Protein AF-A0A3N8QE94-F1 (afdb_monomer_lite)

Radius of gyration: 14.24 Å; chains: 1; bounding box: 31×36×35 Å

Structure (mmCIF, N/CA/C/O backbone):
data_AF-A0A3N8QE94-F1
#
_entry.id   AF-A0A3N8QE94-F1
#
loop_
_atom_site.group_PDB
_atom_site.id
_atom_site.type_symbol
_atom_site.label_atom_id
_atom_site.label_alt_id
_atom_site.label_comp_id
_atom_site.label_asym_id
_atom_site.label_entity_id
_atom_site.label_seq_id
_atom_site.pdbx_PDB_ins_code
_atom_site.Cartn_x
_atom_site.Cartn_y
_atom_site.Cartn_z
_atom_site.occupancy
_atom_site.B_iso_or_equiv
_atom_site.auth_seq_id
_atom_site.auth_comp_id
_atom_site.auth_asym_id
_atom_site.auth_atom_id
_atom_site.pdbx_PDB_model_num
ATOM 1 N N . MET A 1 1 ? -7.256 -16.115 5.812 1.00 83.25 1 MET A N 1
ATOM 2 C CA . MET A 1 1 ? -6.851 -14.906 6.556 1.00 83.25 1 MET A CA 1
ATOM 3 C C . MET A 1 1 ? -8.032 -13.958 6.523 1.00 83.25 1 MET A C 1
ATOM 5 O O . MET A 1 1 ? -8.613 -13.824 5.455 1.00 83.25 1 MET A O 1
ATOM 9 N N . ASN A 1 2 ? -8.446 -13.408 7.663 1.00 92.94 2 ASN A N 1
ATOM 10 C CA . ASN A 1 2 ? -9.589 -12.501 7.716 1.00 92.94 2 ASN A CA 1
ATOM 11 C C . ASN A 1 2 ? -9.088 -11.055 7.638 1.00 92.94 2 ASN A C 1
ATOM 13 O O . ASN A 1 2 ? -8.603 -10.516 8.627 1.00 92.94 2 ASN A O 1
ATOM 17 N N . PHE A 1 3 ? -9.140 -10.442 6.456 1.00 96.19 3 PHE A N 1
ATOM 18 C CA . PHE A 1 3 ? -8.647 -9.073 6.285 1.00 96.19 3 PHE A CA 1
ATOM 19 C C . PHE A 1 3 ? -9.539 -8.017 6.947 1.00 96.19 3 PHE A C 1
ATOM 21 O O . PHE A 1 3 ? -9.063 -6.915 7.210 1.00 96.19 3 PHE A O 1
ATOM 28 N N . ASP A 1 4 ? -10.780 -8.350 7.304 1.00 96.44 4 ASP A N 1
ATOM 29 C CA . ASP A 1 4 ? -11.665 -7.428 8.024 1.00 96.44 4 ASP A CA 1
ATOM 30 C C . ASP A 1 4 ? -11.178 -7.145 9.459 1.00 96.44 4 ASP A C 1
ATOM 32 O O . ASP A 1 4 ? -11.581 -6.160 10.074 1.00 96.44 4 ASP A O 1
ATOM 36 N N . GLU A 1 5 ? -10.258 -7.964 9.981 1.00 97.12 5 GLU A N 1
ATOM 37 C CA . GLU A 1 5 ? -9.604 -7.780 11.284 1.00 97.12 5 GLU A C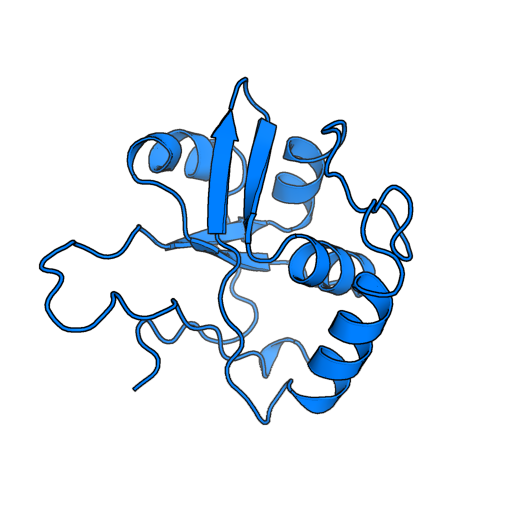A 1
ATOM 38 C C . GLU A 1 5 ? -8.363 -6.870 11.228 1.00 97.12 5 GLU A C 1
ATOM 40 O O . GLU A 1 5 ? -7.699 -6.653 12.247 1.00 97.12 5 GLU A O 1
ATOM 45 N N . LEU A 1 6 ? -8.010 -6.337 10.054 1.00 97.12 6 LEU A N 1
ATOM 46 C CA . LEU A 1 6 ? -6.912 -5.382 9.925 1.00 97.12 6 LEU A CA 1
ATOM 47 C C . LEU A 1 6 ? -7.255 -4.067 10.631 1.00 97.12 6 LEU A C 1
ATOM 49 O O . LEU A 1 6 ? -8.305 -3.466 10.398 1.00 97.12 6 LEU A O 1
ATOM 53 N N . VAL A 1 7 ? -6.324 -3.594 11.460 1.00 96.81 7 VAL A N 1
ATOM 54 C CA . VAL A 1 7 ? -6.358 -2.247 12.034 1.00 96.81 7 VAL A CA 1
ATOM 55 C C . VAL A 1 7 ? -5.159 -1.480 11.503 1.00 96.81 7 VAL A C 1
ATOM 57 O O . VAL A 1 7 ? -4.016 -1.785 11.838 1.00 96.81 7 VAL A O 1
ATOM 60 N N . TRP A 1 8 ? -5.433 -0.503 10.653 1.00 97.00 8 TRP A N 1
ATOM 61 C CA . TRP A 1 8 ? -4.447 0.326 9.981 1.00 97.00 8 TRP A CA 1
ATOM 62 C C . TRP A 1 8 ? -4.152 1.589 10.780 1.00 97.00 8 TRP A C 1
ATOM 64 O O . TRP A 1 8 ? -5.086 2.223 11.264 1.00 97.00 8 TRP A O 1
ATOM 74 N N . VAL A 1 9 ? -2.886 1.986 10.864 1.00 95.31 9 VAL A N 1
ATOM 75 C CA . VAL A 1 9 ? -2.464 3.216 11.550 1.00 95.31 9 VAL A CA 1
ATOM 76 C C . VAL A 1 9 ? -1.447 3.996 10.726 1.00 95.31 9 VAL A C 1
ATOM 78 O O . VAL A 1 9 ? -0.600 3.403 10.061 1.00 95.31 9 VAL A O 1
ATOM 81 N N . GLN A 1 10 ? -1.509 5.324 10.779 1.00 90.88 10 GLN A N 1
ATOM 82 C CA . GLN A 1 10 ? -0.407 6.167 10.312 1.00 90.88 10 GLN A CA 1
ATOM 83 C C . GLN A 1 10 ? 0.726 6.168 11.352 1.00 90.88 10 GLN A C 1
ATOM 85 O O . GLN A 1 10 ? 0.444 6.143 12.558 1.00 90.88 10 GLN A O 1
ATOM 90 N N . PRO A 1 11 ? 2.000 6.172 10.926 1.00 82.56 11 PRO A N 1
ATOM 91 C CA . PRO A 1 11 ? 3.109 6.448 11.827 1.00 82.56 11 PRO A CA 1
ATOM 92 C C . PRO A 1 11 ? 2.961 7.850 12.441 1.00 82.56 11 PRO A C 1
ATOM 94 O O . PRO A 1 11 ? 2.538 8.796 11.784 1.00 82.56 11 PRO A O 1
ATOM 97 N N . ALA A 1 12 ? 3.289 7.988 13.727 1.00 77.62 12 ALA A N 1
ATOM 98 C CA . ALA A 1 12 ? 3.241 9.285 14.392 1.00 77.62 12 ALA A CA 1
ATOM 99 C C . ALA A 1 12 ? 4.369 10.198 13.887 1.00 77.62 12 ALA A C 1
ATOM 101 O O . ALA A 1 12 ? 5.492 9.737 13.664 1.00 77.62 12 ALA A O 1
ATOM 102 N N . VAL A 1 13 ? 4.097 11.501 13.784 1.00 74.88 13 VAL A N 1
ATOM 103 C CA . VAL A 1 13 ? 5.161 12.498 13.613 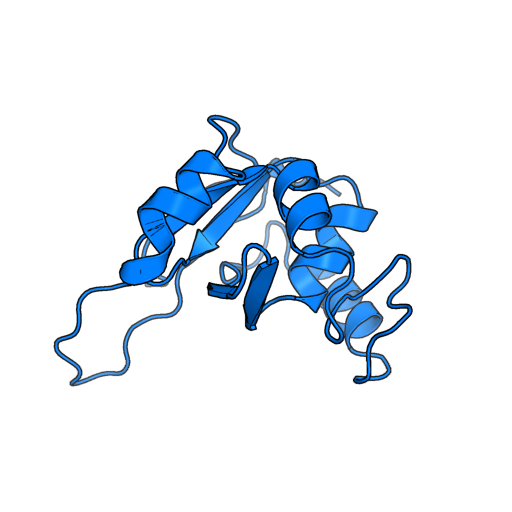1.00 74.88 13 VAL A CA 1
ATOM 104 C C . VAL A 1 13 ? 6.017 12.500 14.884 1.00 74.88 13 VAL A C 1
ATOM 106 O O . VAL A 1 13 ? 5.484 12.443 15.994 1.00 74.88 13 VAL A O 1
ATOM 109 N N . GLY A 1 14 ? 7.344 12.527 14.733 1.00 71.50 14 GLY A N 1
ATOM 110 C CA . GLY A 1 14 ? 8.270 12.534 15.867 1.00 71.50 14 GLY A CA 1
ATOM 111 C C . GLY A 1 14 ? 7.969 13.660 16.864 1.00 71.50 14 GLY A C 1
ATOM 112 O O . GLY A 1 14 ? 7.562 14.758 16.482 1.00 71.50 14 GLY A O 1
ATOM 113 N N . GLU A 1 15 ? 8.186 13.399 18.154 1.00 69.94 15 GLU A N 1
ATOM 114 C CA . GLU A 1 15 ? 7.945 14.380 19.215 1.00 69.94 15 GLU A CA 1
ATOM 115 C C . GLU A 1 15 ? 8.711 15.691 18.943 1.00 69.94 15 GLU A C 1
ATOM 117 O O . GLU A 1 15 ? 9.897 15.680 18.612 1.00 69.94 15 GLU A O 1
ATOM 122 N N . GLY A 1 16 ? 8.019 16.829 19.054 1.00 67.00 16 GLY A N 1
ATOM 123 C CA . GLY A 1 16 ? 8.589 18.162 18.819 1.00 67.00 16 GLY A CA 1
ATOM 124 C C . GLY A 1 16 ? 8.517 18.669 17.374 1.00 67.00 16 GLY A C 1
ATOM 125 O O . GLY A 1 16 ? 8.880 19.818 17.122 1.00 67.00 16 GLY A O 1
ATOM 126 N N . TRP A 1 17 ? 8.010 17.869 16.433 1.00 71.19 17 TRP A N 1
ATOM 127 C CA . TRP A 1 17 ? 7.787 18.292 15.051 1.00 71.19 17 TRP A CA 1
ATOM 128 C C . TRP A 1 17 ? 6.359 18.819 14.876 1.00 71.19 17 TRP A C 1
ATOM 130 O O . TRP A 1 17 ? 5.387 18.099 15.077 1.00 71.19 17 TRP A O 1
ATOM 140 N N . ASN A 1 18 ? 6.226 20.087 14.480 1.00 70.12 18 ASN A N 1
ATOM 141 C CA . ASN A 1 18 ? 4.936 20.713 14.179 1.00 70.12 18 ASN A CA 1
ATOM 142 C C . ASN A 1 18 ? 4.638 20.633 12.674 1.00 70.12 18 ASN A C 1
ATOM 144 O O . ASN A 1 18 ? 4.618 21.652 11.983 1.00 70.12 18 ASN A O 1
ATOM 148 N N . VAL A 1 19 ? 4.488 19.411 12.165 1.00 75.44 19 VAL A N 1
ATOM 149 C CA . VAL A 1 19 ? 4.180 19.143 10.754 1.00 75.44 19 VAL A CA 1
ATOM 150 C C . VAL A 1 19 ? 2.837 18.426 10.686 1.00 75.44 19 VAL A C 1
ATOM 152 O O . VAL A 1 19 ? 2.553 17.560 11.515 1.00 75.44 19 VAL A O 1
ATOM 155 N N . ALA A 1 20 ? 1.991 18.824 9.735 1.00 79.81 20 ALA A N 1
ATOM 156 C CA . ALA A 1 20 ? 0.746 18.117 9.469 1.00 79.81 20 ALA A CA 1
ATOM 157 C C . ALA A 1 20 ? 1.049 16.688 8.991 1.00 79.81 20 ALA A C 1
ATOM 159 O O . ALA A 1 20 ? 2.050 16.460 8.317 1.00 79.81 20 ALA A O 1
ATOM 160 N N . LEU A 1 21 ? 0.192 15.733 9.355 1.00 83.94 21 LEU A N 1
ATOM 161 C CA . LEU A 1 21 ? 0.281 14.378 8.817 1.00 83.94 21 LEU A CA 1
ATOM 162 C C . LEU A 1 21 ? -0.054 14.390 7.328 1.00 83.94 21 LEU A C 1
ATOM 164 O O . LEU A 1 21 ? -0.976 15.095 6.904 1.00 83.94 21 LEU A O 1
ATOM 168 N N . ASP A 1 22 ? 0.657 13.560 6.573 1.00 90.81 22 ASP A N 1
ATOM 169 C CA . ASP A 1 22 ? 0.342 13.329 5.174 1.00 90.81 22 ASP A CA 1
ATOM 170 C C . ASP A 1 22 ? -1.074 12.731 5.034 1.00 90.81 22 ASP A C 1
ATOM 172 O O . ASP A 1 22 ? -1.535 11.943 5.879 1.00 90.81 22 ASP A O 1
ATOM 176 N N . PRO A 1 23 ? -1.816 13.113 3.982 1.00 94.19 23 PRO A N 1
ATOM 177 C CA . PRO A 1 23 ? -3.153 12.595 3.748 1.00 94.19 23 PRO A CA 1
ATOM 178 C C . PRO A 1 23 ? -3.133 11.076 3.524 1.00 94.19 23 PRO A C 1
ATOM 180 O O . PRO A 1 23 ? -2.269 10.529 2.841 1.00 94.19 23 PRO A O 1
ATOM 183 N N . VAL A 1 24 ? -4.142 10.383 4.061 1.00 96.69 24 VAL A N 1
ATOM 184 C CA . VAL A 1 24 ? -4.422 8.978 3.730 1.00 96.69 24 VAL A CA 1
ATOM 185 C C . VAL A 1 24 ? -5.610 8.885 2.791 1.00 96.69 24 VAL A C 1
ATOM 187 O O . VAL A 1 24 ? -6.672 9.456 3.045 1.00 96.69 24 VAL A O 1
ATOM 190 N N . ILE A 1 25 ? -5.441 8.089 1.740 1.00 97.75 25 ILE A N 1
ATOM 191 C CA . ILE A 1 25 ? -6.521 7.662 0.853 1.00 97.75 25 ILE A CA 1
ATOM 192 C C . ILE A 1 25 ? -6.643 6.143 0.891 1.00 97.75 25 ILE A C 1
ATOM 194 O O . ILE A 1 25 ? -5.706 5.435 1.258 1.00 97.75 25 ILE A O 1
ATOM 198 N N . TRP A 1 26 ? -7.796 5.624 0.491 1.00 98.62 26 TRP A N 1
ATOM 199 C CA . TRP A 1 26 ? -7.979 4.186 0.318 1.00 98.62 26 TRP A CA 1
ATOM 200 C C . TRP A 1 26 ? -7.696 3.802 -1.124 1.00 98.62 26 TRP A C 1
ATOM 202 O O . TRP A 1 26 ? -8.379 4.270 -2.030 1.00 98.62 26 TRP A O 1
ATOM 212 N N . ALA A 1 27 ? -6.703 2.944 -1.326 1.00 98.75 27 ALA A N 1
ATOM 213 C CA . ALA A 1 27 ? -6.259 2.492 -2.631 1.00 98.75 27 ALA A CA 1
ATOM 214 C C . ALA A 1 27 ? -6.882 1.142 -2.999 1.00 98.75 27 ALA A C 1
ATOM 216 O O . ALA A 1 27 ? -6.910 0.220 -2.181 1.00 98.75 27 ALA A O 1
ATOM 217 N N . SER A 1 28 ? -7.331 1.007 -4.249 1.00 98.81 28 SER A N 1
ATOM 218 C CA . SER A 1 28 ? -7.560 -0.296 -4.873 1.00 98.81 28 SER A CA 1
ATOM 219 C C . SER A 1 28 ? -6.213 -0.990 -5.061 1.00 98.81 28 SER A C 1
ATOM 221 O O . SER A 1 28 ? -5.294 -0.421 -5.653 1.00 98.81 28 SER A O 1
ATOM 223 N N . VAL A 1 29 ? -6.099 -2.224 -4.569 1.00 98.69 29 VAL A N 1
ATOM 224 C CA . VAL A 1 29 ? -4.854 -2.998 -4.649 1.00 98.69 29 VAL A CA 1
ATOM 225 C C . VAL A 1 29 ? -4.445 -3.250 -6.097 1.00 98.69 29 VAL A C 1
ATOM 227 O O . VAL A 1 29 ? -3.283 -3.046 -6.438 1.00 98.69 29 VAL A O 1
ATOM 230 N N . ASP A 1 30 ? -5.390 -3.625 -6.958 1.00 98.69 30 ASP A N 1
ATOM 231 C CA . ASP A 1 30 ? -5.104 -3.921 -8.364 1.00 98.69 30 ASP A CA 1
ATOM 232 C C . ASP A 1 30 ? -4.686 -2.666 -9.139 1.00 98.69 30 ASP A C 1
ATOM 234 O O . ASP A 1 30 ? -3.735 -2.704 -9.922 1.00 98.69 30 ASP A O 1
ATOM 238 N N . ALA A 1 31 ? -5.361 -1.535 -8.899 1.00 98.69 31 ALA A N 1
ATOM 239 C CA . ALA A 1 31 ? -5.015 -0.272 -9.547 1.00 98.69 31 ALA A CA 1
ATOM 240 C C . ALA A 1 31 ? -3.635 0.229 -9.092 1.00 98.69 31 ALA A C 1
ATOM 242 O O . ALA A 1 31 ? -2.811 0.613 -9.923 1.00 98.69 31 ALA A O 1
ATOM 243 N N . LEU A 1 32 ? -3.344 0.158 -7.787 1.00 98.69 32 LEU A N 1
ATOM 244 C CA . LEU A 1 32 ? -2.033 0.520 -7.254 1.00 98.69 32 LEU A CA 1
ATOM 245 C C . LEU A 1 32 ? -0.930 -0.416 -7.775 1.00 98.69 32 LEU A C 1
ATOM 247 O O . LEU A 1 32 ? 0.129 0.060 -8.184 1.00 98.69 32 LEU A O 1
ATOM 251 N N . ASP A 1 33 ? -1.173 -1.729 -7.833 1.00 98.69 33 ASP A N 1
ATOM 252 C CA . ASP A 1 33 ? -0.218 -2.682 -8.406 1.00 98.69 33 ASP A CA 1
ATOM 253 C C . ASP A 1 33 ? 0.068 -2.375 -9.879 1.00 98.69 33 ASP A C 1
ATOM 255 O O . ASP A 1 33 ? 1.228 -2.376 -10.282 1.00 98.69 33 ASP A O 1
ATOM 259 N N . ALA A 1 34 ? -0.954 -2.055 -10.678 1.00 98.50 34 ALA A N 1
ATOM 260 C CA . ALA A 1 34 ? -0.781 -1.706 -12.087 1.00 98.50 34 ALA A CA 1
ATOM 261 C C . ALA A 1 34 ? 0.095 -0.456 -12.281 1.00 98.50 34 ALA A C 1
ATOM 263 O O . ALA A 1 34 ? 0.945 -0.426 -13.177 1.00 98.50 34 ALA A O 1
ATOM 264 N N . VAL A 1 35 ? -0.075 0.554 -11.423 1.00 98.06 35 VAL A N 1
ATOM 265 C CA . VAL A 1 35 ? 0.709 1.797 -11.451 1.00 98.06 35 VAL A CA 1
ATOM 266 C C . VAL A 1 35 ? 2.141 1.571 -10.957 1.00 98.06 35 VAL A C 1
ATOM 268 O O . VAL A 1 35 ? 3.082 2.122 -11.525 1.00 98.06 35 VAL A O 1
ATOM 271 N N . TRP A 1 36 ? 2.338 0.727 -9.945 1.00 98.25 36 TRP A N 1
ATOM 272 C CA . TRP A 1 36 ? 3.660 0.383 -9.411 1.00 98.25 36 TRP A CA 1
ATOM 273 C C . TRP A 1 36 ? 4.451 -0.581 -10.310 1.00 98.25 36 TRP A C 1
ATOM 275 O O . TRP A 1 36 ? 5.688 -0.582 -10.324 1.00 98.25 36 TRP A O 1
ATOM 285 N N . ARG A 1 37 ? 3.753 -1.411 -11.091 1.00 96.56 37 ARG A N 1
ATOM 286 C CA . ARG A 1 37 ? 4.355 -2.412 -11.974 1.00 96.56 37 ARG A CA 1
ATOM 287 C C . ARG A 1 37 ? 5.304 -1.766 -12.985 1.00 96.56 37 ARG A C 1
ATOM 289 O O . ARG A 1 37 ? 4.984 -0.774 -13.646 1.00 96.56 37 ARG A O 1
ATOM 296 N N . GLY A 1 38 ? 6.478 -2.377 -13.136 1.00 92.62 38 GLY A N 1
ATOM 297 C CA . GLY A 1 38 ? 7.533 -1.915 -14.043 1.00 92.62 38 GLY A CA 1
ATOM 298 C C . GLY A 1 38 ? 8.522 -0.923 -13.423 1.00 92.62 38 GLY A C 1
ATOM 299 O O . GLY A 1 38 ? 9.419 -0.469 -14.125 1.00 92.62 38 GLY A O 1
ATOM 300 N N . THR A 1 39 ? 8.389 -0.603 -12.134 1.00 95.94 39 THR A N 1
ATOM 301 C CA . THR A 1 39 ? 9.449 0.074 -11.372 1.00 95.94 39 THR A CA 1
ATOM 302 C C . THR A 1 39 ? 10.564 -0.911 -11.010 1.00 95.94 39 THR A C 1
ATOM 304 O O . THR A 1 39 ? 10.340 -2.121 -10.927 1.00 95.94 39 THR A O 1
ATOM 307 N N . SER A 1 40 ? 11.774 -0.405 -10.762 1.00 94.31 40 SER A N 1
ATOM 308 C CA . SER A 1 40 ? 12.906 -1.225 -10.305 1.00 94.31 40 SER A CA 1
ATOM 309 C C . SER A 1 40 ? 12.707 -1.798 -8.900 1.00 94.31 40 SER A C 1
ATOM 311 O O . SER A 1 40 ? 13.335 -2.789 -8.551 1.00 94.31 40 SER A O 1
ATOM 313 N N . GLU A 1 41 ? 11.835 -1.187 -8.095 1.00 94.06 41 GLU A N 1
ATOM 314 C CA . GLU A 1 41 ? 11.544 -1.616 -6.723 1.00 94.06 41 GLU A CA 1
ATOM 315 C C . GLU A 1 41 ? 10.387 -2.618 -6.635 1.00 94.06 41 GLU A C 1
ATOM 317 O O . GLU A 1 41 ? 10.035 -3.055 -5.530 1.00 94.06 41 GLU A O 1
ATOM 322 N N . TYR A 1 42 ? 9.790 -2.972 -7.780 1.00 97.44 42 TYR A N 1
ATOM 323 C CA . TYR A 1 42 ? 8.633 -3.848 -7.861 1.00 97.44 42 TYR A CA 1
ATOM 324 C C . TYR A 1 42 ? 8.911 -5.210 -7.221 1.00 97.44 42 TYR A C 1
ATOM 326 O O . TYR A 1 42 ? 9.799 -5.953 -7.641 1.00 97.44 42 TYR A O 1
ATOM 334 N N . VAL A 1 43 ? 8.096 -5.560 -6.226 1.00 98.19 43 VAL A N 1
ATOM 335 C CA . VAL A 1 43 ? 8.097 -6.888 -5.612 1.00 98.19 43 VAL A CA 1
ATOM 336 C C . VAL A 1 43 ? 6.989 -7.702 -6.271 1.00 98.19 43 VAL A C 1
ATOM 338 O O . VAL A 1 43 ? 5.797 -7.544 -5.984 1.00 98.19 43 VAL A O 1
ATOM 341 N N . GLY A 1 44 ? 7.393 -8.552 -7.208 1.00 97.50 44 GLY A N 1
ATOM 342 C CA . GLY A 1 44 ? 6.523 -9.494 -7.893 1.00 97.50 44 GLY A CA 1
ATOM 343 C C . GLY A 1 44 ? 6.043 -10.622 -6.985 1.00 97.50 44 GLY A C 1
ATOM 344 O O . GLY A 1 44 ? 6.392 -10.692 -5.805 1.00 97.50 44 GLY A O 1
ATOM 345 N N . LEU A 1 45 ? 5.235 -11.507 -7.570 1.00 97.06 45 LEU A N 1
ATOM 346 C CA . LEU A 1 45 ? 4.665 -12.670 -6.891 1.00 97.06 45 LEU A CA 1
ATOM 347 C C . LEU A 1 45 ? 5.750 -13.469 -6.154 1.00 97.06 45 LEU A C 1
ATOM 349 O O . LEU A 1 45 ? 6.838 -13.681 -6.701 1.00 97.06 45 LEU A O 1
ATOM 353 N N . ASP A 1 46 ? 5.442 -13.894 -4.930 1.00 96.31 46 ASP A N 1
ATOM 354 C CA . ASP A 1 46 ? 6.348 -14.637 -4.042 1.00 96.31 46 ASP A CA 1
ATOM 355 C C . ASP A 1 46 ? 7.667 -13.896 -3.741 1.00 96.31 46 ASP A C 1
ATOM 357 O O . ASP A 1 46 ? 8.701 -14.511 -3.488 1.00 96.31 46 ASP A O 1
ATOM 361 N N . GLY A 1 47 ? 7.669 -12.560 -3.805 1.00 96.44 47 GLY A N 1
ATOM 362 C CA . GLY A 1 47 ? 8.845 -11.744 -3.496 1.00 96.44 47 GLY A CA 1
ATOM 363 C C . GLY A 1 47 ? 9.834 -11.548 -4.653 1.00 96.44 47 GLY A C 1
ATOM 364 O O . GLY A 1 47 ? 10.895 -10.951 -4.453 1.00 96.44 47 GLY A O 1
ATOM 365 N N . ARG A 1 48 ? 9.523 -12.026 -5.866 1.00 96.12 48 ARG A N 1
ATOM 366 C CA . ARG A 1 48 ? 10.430 -11.949 -7.029 1.00 96.12 48 ARG A CA 1
ATOM 367 C C . ARG A 1 48 ? 10.776 -10.506 -7.400 1.00 96.12 48 ARG A C 1
ATOM 369 O O . ARG A 1 48 ? 9.906 -9.646 -7.424 1.00 96.12 48 ARG A O 1
ATOM 376 N N . GLY A 1 49 ? 12.035 -10.252 -7.753 1.00 91.88 49 GLY A N 1
ATOM 377 C CA . GLY A 1 49 ? 12.511 -8.910 -8.124 1.00 91.88 49 GLY A CA 1
ATOM 378 C C . GLY A 1 49 ? 12.883 -8.018 -6.936 1.00 91.88 49 GLY A C 1
ATOM 379 O O . GLY A 1 49 ? 13.462 -6.958 -7.142 1.00 91.88 49 GLY A O 1
ATOM 380 N N . SER A 1 50 ? 12.629 -8.459 -5.698 1.00 92.75 50 SER A N 1
ATOM 381 C CA . SER A 1 50 ? 13.137 -7.788 -4.501 1.00 92.75 50 SER A CA 1
ATOM 382 C C . SER A 1 50 ? 14.661 -7.915 -4.402 1.00 92.75 50 SER A C 1
ATOM 384 O O . SER A 1 50 ? 15.207 -9.014 -4.458 1.00 92.75 50 SER A O 1
ATOM 386 N N . ASP A 1 51 ? 15.333 -6.794 -4.167 1.00 91.69 51 ASP A N 1
ATOM 387 C CA . ASP A 1 51 ? 16.746 -6.693 -3.783 1.00 91.69 51 ASP A CA 1
ATOM 388 C C . ASP A 1 51 ? 16.993 -7.028 -2.296 1.00 91.69 51 ASP A C 1
ATOM 390 O O . ASP A 1 51 ? 18.124 -7.268 -1.880 1.00 91.69 51 ASP A O 1
ATOM 394 N N . GLN A 1 52 ? 15.931 -7.087 -1.488 1.00 90.62 52 GLN A N 1
ATOM 395 C CA . GLN A 1 52 ? 15.971 -7.494 -0.084 1.00 90.62 52 GLN A CA 1
ATOM 396 C C . GLN A 1 52 ? 15.498 -8.942 0.042 1.00 90.62 52 GLN A C 1
ATOM 398 O O . GLN A 1 52 ? 14.289 -9.207 0.076 1.00 90.62 52 GLN A O 1
ATOM 403 N N . ALA A 1 53 ? 16.453 -9.872 0.090 1.00 90.44 53 ALA A N 1
ATOM 404 C CA . ALA A 1 53 ? 16.185 -11.293 0.305 1.00 90.44 53 ALA A CA 1
ATOM 405 C C . ALA A 1 53 ? 15.425 -11.518 1.625 1.00 90.44 53 ALA A C 1
ATOM 407 O O . ALA A 1 53 ? 15.597 -10.766 2.584 1.00 90.44 53 ALA A O 1
ATOM 408 N N . GLU A 1 54 ? 14.561 -12.535 1.664 1.00 93.81 54 GLU A N 1
ATOM 409 C CA . GLU A 1 54 ? 13.725 -12.931 2.813 1.00 93.81 54 GLU A CA 1
ATOM 410 C C . GLU A 1 54 ? 12.703 -11.903 3.324 1.00 93.81 54 GLU A C 1
ATOM 412 O O . GLU A 1 54 ? 11.760 -12.275 4.022 1.00 93.81 54 GLU A O 1
ATOM 417 N N . LYS A 1 55 ? 12.812 -10.619 2.959 1.00 96.12 55 LYS A N 1
ATOM 418 C CA . LYS A 1 55 ? 11.942 -9.558 3.487 1.00 96.12 55 LYS A CA 1
ATOM 419 C C . LYS A 1 55 ? 10.462 -9.822 3.205 1.00 96.12 55 LYS A C 1
ATOM 421 O O . LYS A 1 55 ? 9.636 -9.618 4.090 1.00 96.12 55 LYS A O 1
ATOM 426 N N . TYR A 1 56 ? 10.134 -10.320 2.011 1.00 97.94 56 TYR A N 1
ATOM 427 C CA . TYR A 1 56 ? 8.770 -10.722 1.651 1.00 97.94 56 TYR A CA 1
ATOM 428 C C . TYR A 1 56 ? 8.229 -11.820 2.584 1.00 97.94 56 TYR A C 1
ATOM 430 O O . TYR A 1 56 ? 7.132 -11.687 3.127 1.00 97.94 56 TYR A O 1
ATOM 438 N N . HIS A 1 57 ? 9.014 -12.876 2.823 1.00 97.50 57 HIS A N 1
ATOM 439 C CA . HIS A 1 57 ? 8.613 -13.991 3.684 1.00 97.50 57 HIS A CA 1
ATOM 440 C C . HIS A 1 57 ? 8.487 -13.565 5.148 1.00 97.50 57 HIS A C 1
ATOM 442 O O . HIS A 1 57 ? 7.463 -13.846 5.768 1.00 97.50 57 HIS A O 1
ATOM 448 N N . ALA A 1 58 ? 9.454 -12.797 5.660 1.00 97.88 58 ALA A N 1
ATOM 449 C CA . ALA A 1 58 ? 9.433 -12.268 7.021 1.00 97.88 58 ALA A CA 1
ATOM 450 C C . ALA A 1 58 ? 8.213 -11.366 7.281 1.00 97.88 58 ALA A C 1
ATOM 452 O O . ALA A 1 58 ? 7.593 -11.434 8.343 1.00 97.88 58 ALA A O 1
ATOM 453 N N . VAL A 1 59 ? 7.830 -10.539 6.301 1.00 97.38 59 VAL A N 1
ATOM 454 C CA . VAL A 1 59 ? 6.607 -9.728 6.376 1.00 97.38 59 VAL A CA 1
ATOM 455 C C . VAL A 1 59 ? 5.361 -10.608 6.379 1.00 97.38 59 VAL A C 1
ATOM 457 O O . VAL A 1 59 ? 4.450 -10.364 7.168 1.00 97.38 59 VAL A O 1
ATOM 460 N N . GLY A 1 60 ? 5.330 -11.657 5.559 1.00 97.44 60 GLY A N 1
ATOM 461 C CA . GLY A 1 60 ? 4.245 -12.633 5.572 1.00 97.44 60 GLY A CA 1
ATOM 462 C C . GLY A 1 60 ? 4.090 -13.351 6.910 1.00 97.44 60 GLY A C 1
ATOM 463 O O . GLY A 1 60 ? 2.974 -13.487 7.412 1.00 97.44 60 GLY A O 1
ATOM 464 N N . ASP A 1 61 ? 5.203 -13.776 7.513 1.00 97.75 61 ASP A N 1
ATOM 465 C CA . ASP A 1 61 ? 5.215 -14.370 8.852 1.00 97.75 61 ASP A CA 1
ATOM 466 C C . ASP A 1 61 ? 4.682 -13.391 9.890 1.00 97.75 61 ASP A C 1
ATOM 468 O O . ASP A 1 61 ? 3.806 -13.747 10.676 1.00 97.75 61 ASP A O 1
ATOM 472 N N . PHE A 1 62 ? 5.141 -12.142 9.864 1.00 97.12 62 PHE A N 1
ATOM 473 C CA . PHE A 1 62 ? 4.626 -11.106 10.750 1.00 97.12 62 PHE A CA 1
ATOM 474 C C . PHE A 1 62 ? 3.109 -10.914 10.588 1.00 97.12 62 PHE A C 1
ATOM 476 O O . PHE A 1 62 ? 2.379 -10.985 11.576 1.00 97.12 62 PHE A O 1
ATOM 483 N N . LEU A 1 63 ? 2.617 -10.727 9.358 1.00 96.94 63 LEU A N 1
ATOM 484 C CA . LEU A 1 63 ? 1.201 -10.455 9.085 1.00 96.94 63 LEU A CA 1
ATOM 485 C C . LEU A 1 63 ? 0.290 -11.608 9.517 1.00 96.94 63 LEU A C 1
ATOM 487 O O . LEU A 1 63 ? -0.778 -11.360 10.075 1.00 96.94 63 LEU A O 1
ATOM 491 N N . ARG A 1 64 ? 0.728 -12.862 9.344 1.00 95.75 64 ARG A N 1
ATOM 492 C CA . ARG A 1 64 ? -0.007 -14.046 9.821 1.00 95.75 64 ARG A CA 1
ATOM 493 C C . ARG A 1 64 ? -0.279 -14.031 11.324 1.00 95.75 64 ARG A C 1
ATOM 495 O O . ARG A 1 64 ? -1.316 -14.537 11.738 1.00 95.75 64 ARG A O 1
ATOM 502 N N . HIS A 1 65 ? 0.627 -13.465 12.119 1.00 95.12 65 HIS A N 1
ATOM 503 C CA . HIS A 1 65 ? 0.483 -13.391 13.575 1.00 95.12 65 HIS A CA 1
ATOM 504 C C . HIS A 1 65 ? -0.119 -12.061 14.052 1.00 95.12 65 HIS A C 1
ATOM 506 O O . HIS A 1 65 ? -0.666 -11.996 15.151 1.00 95.12 65 HIS A O 1
ATOM 512 N N . ALA A 1 66 ? 0.013 -10.998 13.257 1.00 94.62 66 ALA A N 1
ATOM 513 C CA . ALA A 1 66 ? -0.366 -9.642 13.639 1.00 94.62 66 ALA A CA 1
ATOM 514 C C . ALA A 1 66 ? -1.835 -9.298 13.340 1.00 94.62 66 ALA A C 1
ATOM 516 O O . ALA A 1 66 ? -2.422 -8.492 14.058 1.00 94.62 66 ALA A O 1
ATOM 517 N N . ILE A 1 67 ? -2.443 -9.885 12.305 1.00 94.19 67 ILE A N 1
ATOM 518 C CA . ILE A 1 67 ? -3.847 -9.606 11.959 1.00 94.19 67 ILE A CA 1
ATOM 519 C C . ILE A 1 67 ? -4.768 -10.000 13.120 1.00 94.19 67 ILE A C 1
ATOM 521 O O . ILE A 1 67 ? -4.602 -11.063 13.715 1.00 94.19 67 ILE A O 1
ATOM 525 N N . GLY A 1 68 ? -5.686 -9.098 13.480 1.00 93.12 68 GLY A N 1
ATOM 526 C CA . GLY A 1 68 ? -6.589 -9.245 14.624 1.00 93.12 68 GLY A CA 1
ATOM 527 C C . GLY A 1 68 ? -5.954 -9.011 16.000 1.00 93.12 68 GLY A C 1
ATOM 528 O O . GLY A 1 68 ? -6.678 -8.910 16.988 1.00 93.12 68 GLY A O 1
ATOM 529 N N . THR A 1 69 ? -4.625 -8.883 16.097 1.00 94.25 69 THR A N 1
ATOM 530 C CA . THR A 1 69 ? -3.919 -8.742 17.387 1.00 94.25 69 THR A CA 1
ATOM 531 C C . THR A 1 69 ? -3.060 -7.485 17.495 1.00 94.25 69 THR A C 1
ATOM 533 O O . THR A 1 69 ? -2.759 -7.041 18.604 1.00 94.25 69 THR A O 1
ATOM 536 N N . ARG A 1 70 ? -2.644 -6.902 16.368 1.00 94.19 70 ARG A N 1
ATOM 537 C CA . ARG A 1 70 ? -1.763 -5.734 16.307 1.00 94.19 70 ARG A CA 1
ATOM 538 C C . ARG A 1 70 ? -2.225 -4.756 15.240 1.00 94.19 70 ARG A C 1
ATOM 540 O O . ARG A 1 70 ? -2.800 -5.132 14.223 1.00 94.19 70 ARG A O 1
ATOM 547 N N . GLN A 1 71 ? -1.898 -3.492 15.475 1.00 94.69 71 GLN A N 1
ATOM 548 C CA . GLN A 1 71 ? -2.015 -2.445 14.473 1.00 94.69 71 GLN A CA 1
ATOM 549 C C . GLN A 1 71 ? -0.917 -2.597 13.415 1.00 94.69 71 GLN A C 1
ATOM 551 O O . GLN A 1 71 ? 0.216 -2.981 13.720 1.00 94.69 71 GLN A O 1
ATOM 556 N N . ILE A 1 72 ? -1.265 -2.293 12.170 1.00 95.75 72 ILE A N 1
ATOM 557 C CA . ILE A 1 72 ? -0.396 -2.379 11.002 1.00 95.75 72 ILE A CA 1
ATOM 558 C C . ILE A 1 72 ? -0.233 -0.976 10.430 1.00 95.75 72 ILE A C 1
ATOM 560 O O . ILE A 1 72 ? -1.221 -0.310 10.128 1.00 95.75 72 ILE A O 1
ATOM 564 N N . PHE A 1 73 ? 1.009 -0.529 10.252 1.00 95.56 73 PHE A N 1
ATOM 565 C CA . PHE A 1 73 ? 1.242 0.758 9.605 1.00 95.56 73 PHE A CA 1
ATOM 566 C C . PHE A 1 73 ? 0.724 0.755 8.164 1.00 95.56 73 PHE A C 1
ATOM 568 O O . PHE A 1 73 ? 0.879 -0.235 7.441 1.00 95.56 73 PHE A O 1
ATOM 575 N N . VAL A 1 74 ? 0.119 1.861 7.747 1.00 96.81 74 VAL A N 1
ATOM 576 C CA . VA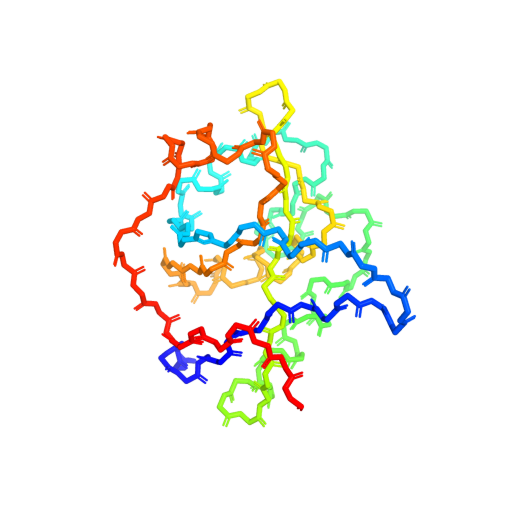L A 1 74 ? -0.192 2.102 6.336 1.00 96.81 74 VAL A CA 1
ATOM 577 C C . VAL A 1 74 ? 1.111 2.159 5.527 1.00 96.81 74 V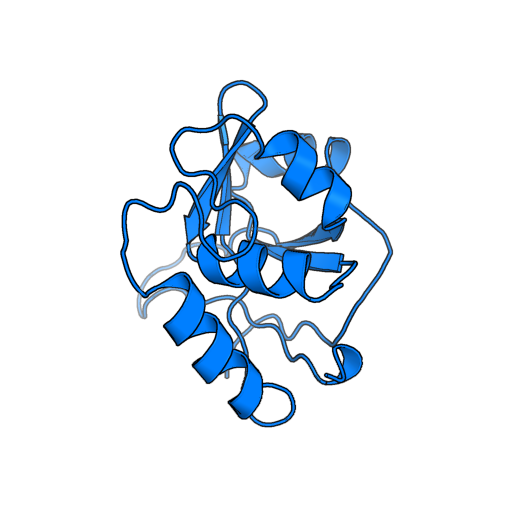AL A C 1
ATOM 579 O O . VAL A 1 74 ? 2.144 2.569 6.056 1.00 96.81 74 VAL A O 1
ATOM 582 N N . PRO A 1 75 ? 1.146 1.685 4.273 1.00 97.19 75 PRO A N 1
ATOM 583 C CA . PRO A 1 75 ? 2.251 1.996 3.371 1.00 97.19 75 PRO A CA 1
ATOM 584 C C . PRO A 1 75 ? 2.280 3.491 3.043 1.00 97.19 75 PRO A C 1
ATOM 586 O O . PRO A 1 75 ? 1.217 4.101 2.917 1.00 97.19 75 PRO A O 1
ATOM 589 N N . THR A 1 76 ? 3.478 4.032 2.837 1.00 96.12 76 THR A N 1
ATOM 590 C CA . THR A 1 76 ? 3.688 5.426 2.424 1.00 96.12 76 THR A CA 1
ATOM 591 C C . THR A 1 76 ? 4.255 5.441 1.014 1.00 96.12 76 THR A C 1
ATOM 593 O O . THR A 1 76 ? 5.211 4.712 0.722 1.00 96.12 76 THR A O 1
ATOM 596 N N . LEU A 1 77 ? 3.683 6.257 0.131 1.00 95.62 77 LEU A N 1
ATOM 597 C CA . LEU A 1 77 ? 4.117 6.351 -1.260 1.00 95.62 77 LEU A CA 1
ATOM 598 C C . LEU A 1 77 ? 3.948 7.753 -1.854 1.00 95.62 77 LEU A C 1
ATOM 600 O O . LEU A 1 77 ? 3.211 8.597 -1.348 1.00 95.62 77 LEU A O 1
ATOM 604 N N . SER A 1 78 ? 4.616 7.974 -2.978 1.00 95.31 78 SER A N 1
ATOM 605 C CA . SER A 1 78 ? 4.486 9.161 -3.822 1.00 95.31 78 SER A CA 1
ATOM 606 C C . SER A 1 78 ? 4.338 8.765 -5.292 1.00 95.31 78 SER A C 1
ATOM 608 O O . SER A 1 78 ? 4.478 7.593 -5.656 1.00 95.31 78 SER A O 1
ATOM 610 N N . MET A 1 79 ? 4.030 9.742 -6.144 1.00 96.69 79 MET A N 1
ATOM 611 C CA . MET A 1 79 ? 3.975 9.567 -7.593 1.00 96.69 79 MET A CA 1
ATOM 612 C C . MET A 1 79 ? 5.188 10.224 -8.251 1.00 96.69 79 MET A C 1
ATOM 614 O O . MET A 1 79 ? 5.428 11.414 -8.066 1.00 96.69 79 MET A O 1
ATOM 618 N N . ILE A 1 80 ? 5.925 9.464 -9.062 1.00 94.50 80 ILE A N 1
ATOM 619 C CA . ILE A 1 80 ? 7.062 9.947 -9.856 1.00 94.50 80 ILE A CA 1
ATOM 620 C C . ILE A 1 80 ? 6.897 9.423 -11.281 1.00 94.50 80 ILE A C 1
ATOM 622 O O . ILE A 1 80 ? 6.738 8.222 -11.480 1.00 94.50 80 ILE A O 1
ATOM 626 N N . ASP A 1 81 ? 6.878 10.317 -12.273 1.00 93.38 81 ASP A N 1
ATOM 627 C CA . ASP A 1 81 ? 6.745 9.979 -13.702 1.00 93.38 81 ASP A CA 1
ATOM 628 C C . ASP A 1 81 ? 5.583 9.012 -14.021 1.00 93.38 81 ASP A C 1
ATOM 630 O O . ASP A 1 81 ? 5.693 8.092 -14.834 1.00 93.38 81 ASP A O 1
ATOM 634 N N . GLY A 1 82 ? 4.442 9.206 -13.350 1.00 93.94 82 GLY A N 1
ATOM 635 C CA . GLY A 1 82 ? 3.247 8.369 -13.521 1.00 93.94 82 GLY A CA 1
ATOM 636 C C . GLY A 1 82 ? 3.350 6.974 -12.893 1.00 93.94 82 GLY A C 1
ATOM 637 O O . GLY A 1 82 ? 2.496 6.125 -13.148 1.00 93.94 82 GLY A O 1
ATOM 638 N N . LYS A 1 83 ? 4.375 6.726 -12.073 1.00 97.25 83 LYS A N 1
ATOM 639 C CA . LYS A 1 83 ? 4.582 5.492 -11.315 1.00 97.25 83 LYS A CA 1
ATOM 640 C C . LYS A 1 83 ? 4.463 5.750 -9.822 1.00 97.25 83 LYS A C 1
ATOM 642 O O . LYS A 1 83 ? 4.875 6.795 -9.327 1.00 97.25 83 LYS A O 1
ATOM 647 N N . ALA A 1 84 ? 3.916 4.771 -9.112 1.00 97.25 84 ALA A N 1
ATOM 648 C CA . ALA A 1 84 ? 3.876 4.781 -7.659 1.00 97.25 84 ALA A CA 1
ATOM 649 C C . ALA A 1 84 ? 5.246 4.354 -7.129 1.00 97.25 84 ALA A C 1
ATOM 651 O O . ALA A 1 84 ? 5.783 3.335 -7.565 1.00 97.25 84 ALA A O 1
ATOM 652 N N . MET A 1 85 ? 5.786 5.120 -6.190 1.00 97.12 85 MET A N 1
ATOM 653 C CA . MET A 1 85 ? 7.073 4.876 -5.548 1.00 97.12 85 MET A CA 1
ATOM 654 C C . MET A 1 85 ? 6.850 4.751 -4.047 1.00 97.12 85 MET A C 1
ATOM 656 O O . MET A 1 85 ? 6.335 5.669 -3.414 1.00 97.12 85 MET A O 1
ATOM 660 N N . PHE A 1 86 ? 7.195 3.598 -3.479 1.00 96.69 86 PHE A N 1
ATOM 661 C CA . PHE A 1 86 ? 6.989 3.337 -2.058 1.00 96.69 86 PHE A CA 1
ATOM 662 C C . PHE A 1 86 ? 8.162 3.878 -1.247 1.00 96.69 86 PHE A C 1
ATOM 664 O O . PHE A 1 86 ? 9.288 3.418 -1.407 1.00 96.69 86 PHE A O 1
ATOM 671 N N . THR A 1 87 ? 7.877 4.774 -0.309 1.00 95.06 87 THR A N 1
ATOM 672 C CA . THR A 1 87 ? 8.836 5.180 0.726 1.00 95.06 87 THR A CA 1
ATOM 673 C C . THR A 1 87 ? 8.937 4.106 1.810 1.00 95.06 87 THR A C 1
ATOM 675 O O . THR A 1 87 ? 10.029 3.786 2.273 1.00 95.06 87 THR A O 1
ATOM 678 N N . ASP A 1 88 ? 7.802 3.505 2.188 1.00 94.88 88 ASP A N 1
ATOM 679 C CA . ASP A 1 88 ? 7.744 2.361 3.103 1.00 94.88 88 ASP A CA 1
ATOM 680 C C . ASP A 1 88 ? 6.615 1.390 2.733 1.00 94.88 88 ASP A C 1
ATOM 682 O O . ASP A 1 88 ? 5.595 1.750 2.147 1.00 94.88 88 ASP A O 1
ATOM 686 N N . GLY A 1 89 ? 6.775 0.126 3.128 1.00 96.50 89 GLY A N 1
ATOM 687 C CA . GLY A 1 89 ? 5.686 -0.845 3.112 1.00 96.50 89 GLY A CA 1
ATOM 688 C C . GLY A 1 89 ? 5.503 -1.609 1.802 1.00 96.50 89 GLY A C 1
ATOM 689 O O . GLY A 1 89 ? 4.542 -2.372 1.703 1.00 96.50 89 GLY A O 1
ATOM 690 N N . ARG A 1 90 ? 6.417 -1.502 0.826 1.00 97.69 90 ARG A N 1
ATOM 691 C CA . ARG A 1 90 ? 6.301 -2.208 -0.470 1.00 97.69 90 ARG A CA 1
ATOM 692 C C . ARG A 1 90 ? 6.167 -3.731 -0.351 1.00 97.69 90 ARG A C 1
ATOM 694 O O . ARG A 1 90 ? 5.347 -4.330 -1.038 1.00 97.69 90 ARG A O 1
ATOM 701 N N . HIS A 1 91 ? 6.911 -4.377 0.555 1.00 98.31 91 HIS A N 1
ATOM 702 C CA . HIS A 1 91 ? 6.792 -5.827 0.784 1.00 98.31 91 HIS A CA 1
ATOM 703 C C . HIS A 1 91 ? 5.487 -6.197 1.487 1.00 98.31 91 HIS A C 1
ATOM 705 O O . HIS A 1 91 ? 4.920 -7.242 1.193 1.00 98.31 91 HIS A O 1
ATOM 711 N N . ARG A 1 92 ? 4.996 -5.335 2.389 1.00 97.88 92 ARG A N 1
ATOM 712 C CA . ARG A 1 92 ? 3.692 -5.500 3.052 1.00 97.88 92 ARG A CA 1
ATOM 713 C C . ARG A 1 92 ? 2.568 -5.412 2.033 1.00 97.88 92 ARG A C 1
ATOM 715 O O . ARG A 1 92 ? 1.717 -6.294 2.011 1.00 97.88 92 ARG A O 1
ATOM 722 N N . PHE A 1 93 ? 2.613 -4.407 1.164 1.00 98.50 93 PHE A N 1
ATOM 723 C CA . PHE A 1 93 ? 1.690 -4.284 0.046 1.00 98.50 93 PHE A CA 1
ATOM 724 C C . PHE A 1 93 ? 1.741 -5.519 -0.864 1.00 98.50 93 PHE A C 1
ATOM 726 O O . PHE A 1 93 ? 0.712 -6.153 -1.072 1.00 98.50 93 PHE A O 1
ATOM 733 N N . ALA A 1 94 ? 2.930 -5.910 -1.338 1.00 98.56 94 ALA A N 1
ATOM 734 C CA . ALA A 1 94 ? 3.087 -7.051 -2.239 1.00 98.56 94 ALA A CA 1
ATOM 735 C C . ALA A 1 94 ? 2.569 -8.360 -1.630 1.00 98.56 94 ALA A C 1
ATOM 737 O O . ALA A 1 94 ? 1.846 -9.101 -2.288 1.00 98.56 94 ALA A O 1
ATOM 738 N N . TRP A 1 95 ? 2.886 -8.623 -0.359 1.00 98.50 95 TRP A N 1
ATOM 739 C CA . TRP A 1 95 ? 2.402 -9.817 0.324 1.00 98.50 95 TRP A CA 1
ATOM 740 C C . TRP A 1 95 ? 0.872 -9.814 0.432 1.00 98.50 95 TRP A C 1
ATOM 742 O O . TRP A 1 95 ? 0.231 -10.800 0.084 1.00 98.50 95 TRP A O 1
ATOM 752 N N . LEU A 1 96 ? 0.266 -8.700 0.850 1.00 98.38 96 LEU A N 1
ATOM 753 C CA . LEU A 1 96 ? -1.189 -8.588 0.982 1.00 98.38 96 LEU A CA 1
ATOM 754 C C . LEU A 1 96 ? -1.918 -8.688 -0.365 1.00 98.38 96 LEU A C 1
ATOM 756 O O . LEU A 1 96 ? -2.943 -9.367 -0.441 1.00 98.38 96 LEU A O 1
ATOM 760 N N . ARG A 1 97 ? -1.368 -8.077 -1.422 1.00 98.44 97 ARG A N 1
ATOM 761 C CA . ARG A 1 97 ? -1.837 -8.215 -2.811 1.00 98.44 97 ARG A CA 1
ATOM 762 C C . ARG A 1 97 ? -1.890 -9.681 -3.219 1.00 98.44 97 ARG A C 1
ATOM 764 O O . ARG A 1 97 ? -2.936 -10.167 -3.635 1.00 98.44 97 ARG A O 1
ATOM 771 N N . ASP A 1 98 ? -0.779 -10.395 -3.047 1.00 98.38 98 ASP A N 1
ATOM 772 C CA . ASP A 1 98 ? -0.664 -11.801 -3.452 1.00 98.38 98 ASP A CA 1
ATOM 773 C C . ASP A 1 98 ? -1.636 -12.713 -2.684 1.00 98.38 98 ASP A C 1
ATOM 775 O O . ASP A 1 98 ? -2.010 -13.777 -3.171 1.00 98.38 98 ASP A O 1
ATOM 779 N N . HIS A 1 99 ? -2.075 -12.284 -1.497 1.00 97.81 99 HIS A N 1
ATOM 780 C CA . HIS A 1 99 ? -3.000 -13.023 -0.638 1.00 97.81 99 HIS A CA 1
ATOM 781 C C . HIS A 1 99 ? -4.452 -12.528 -0.736 1.00 97.81 99 HIS A C 1
ATOM 783 O O . HIS A 1 99 ? -5.294 -12.946 0.061 1.00 97.81 99 HIS A O 1
ATOM 789 N N . GLY A 1 100 ? -4.766 -11.689 -1.730 1.00 97.81 100 GLY A N 1
ATOM 790 C CA . GLY A 1 100 ? -6.135 -11.335 -2.106 1.00 97.81 100 GLY A CA 1
ATOM 791 C C . GLY A 1 100 ? -6.727 -10.129 -1.378 1.00 97.81 100 GLY A C 1
ATOM 792 O O . GLY A 1 100 ? -7.951 -9.978 -1.360 1.00 97.81 100 GLY A O 1
ATOM 793 N N . LEU A 1 101 ? -5.903 -9.276 -0.760 1.00 98.38 101 LEU A N 1
ATOM 794 C CA . LEU A 1 101 ? -6.392 -7.995 -0.255 1.00 98.38 101 LEU A CA 1
ATOM 795 C C . LEU A 1 101 ? -6.885 -7.143 -1.433 1.00 98.38 101 LEU A C 1
ATOM 797 O O . LEU A 1 101 ? -6.218 -7.064 -2.459 1.00 98.38 101 LEU A O 1
ATOM 801 N N . ARG A 1 102 ? -8.045 -6.497 -1.284 1.00 98.38 102 ARG A N 1
ATOM 802 C CA . ARG A 1 102 ? -8.688 -5.731 -2.368 1.00 98.38 102 ARG A CA 1
ATOM 803 C C . ARG A 1 102 ? -8.521 -4.218 -2.240 1.00 98.38 102 ARG A C 1
ATOM 805 O O . ARG A 1 102 ? -8.417 -3.520 -3.249 1.00 98.38 102 ARG A O 1
ATOM 812 N N . ALA A 1 103 ? -8.453 -3.714 -1.010 1.00 98.69 103 ALA A N 1
ATOM 813 C CA . ALA A 1 103 ? -8.213 -2.308 -0.724 1.00 98.69 103 ALA A CA 1
ATOM 814 C C . ALA A 1 103 ? -7.405 -2.132 0.566 1.00 98.69 103 ALA A C 1
ATOM 816 O O . ALA A 1 103 ? -7.495 -2.956 1.476 1.00 98.69 103 ALA A O 1
ATOM 817 N N . LEU A 1 104 ? -6.641 -1.046 0.651 1.00 98.62 104 LEU A N 1
ATOM 818 C CA . LEU A 1 104 ? -5.924 -0.640 1.860 1.00 98.62 104 LEU A CA 1
ATOM 819 C C . LEU A 1 104 ? -5.787 0.882 1.937 1.00 98.62 104 LEU A C 1
ATOM 821 O O . LEU A 1 104 ? -5.715 1.531 0.892 1.00 98.62 104 LEU A O 1
ATOM 825 N N . PRO A 1 105 ? -5.709 1.465 3.141 1.00 98.25 105 PRO A N 1
ATOM 826 C CA . PRO A 1 105 ? -5.288 2.844 3.290 1.00 98.25 105 PRO A CA 1
ATOM 827 C C . PRO A 1 105 ? -3.789 2.969 2.997 1.00 98.25 105 PRO A C 1
ATOM 829 O O . PRO A 1 105 ? -2.988 2.135 3.428 1.00 98.25 105 PRO A O 1
ATOM 832 N N . VAL A 1 106 ? -3.423 4.024 2.277 1.00 97.81 106 VAL A N 1
ATOM 833 C CA . VAL A 1 106 ? -2.041 4.419 1.996 1.00 97.81 106 VAL A CA 1
ATOM 834 C C . VAL A 1 106 ? -1.863 5.887 2.344 1.00 97.81 106 VAL A C 1
ATOM 836 O O . VAL A 1 106 ? -2.744 6.704 2.076 1.00 97.81 106 VAL A O 1
ATOM 839 N N . GLU A 1 107 ? -0.734 6.201 2.958 1.00 96.69 107 GLU A N 1
ATOM 840 C CA . GLU A 1 107 ? -0.277 7.566 3.175 1.00 96.69 107 GLU A CA 1
ATOM 841 C C . GLU A 1 107 ? 0.370 8.077 1.890 1.00 96.69 107 GLU A C 1
ATOM 843 O O . GLU A 1 107 ? 1.187 7.382 1.275 1.00 96.69 107 GLU A O 1
ATOM 848 N N . VAL A 1 108 ? -0.044 9.263 1.449 1.00 95.69 108 VAL A N 1
ATOM 849 C CA . VAL A 1 108 ? 0.435 9.867 0.208 1.00 95.69 108 VAL A CA 1
ATOM 850 C C . VAL A 1 108 ? 0.974 11.257 0.483 1.00 95.69 108 VAL A C 1
ATOM 852 O O . VAL A 1 108 ? 0.331 12.045 1.167 1.00 95.69 108 VAL A O 1
ATOM 855 N N . HIS A 1 109 ? 2.131 11.569 -0.095 1.00 91.06 109 HIS A N 1
ATOM 856 C CA . HIS A 1 109 ? 2.688 12.918 -0.019 1.00 91.06 109 HIS A CA 1
ATOM 857 C C . HIS A 1 109 ? 1.692 13.938 -0.596 1.00 91.06 109 HIS A C 1
ATOM 859 O O . HIS A 1 109 ? 1.069 13.661 -1.629 1.00 91.06 109 HIS A O 1
ATOM 865 N N . GLU A 1 110 ? 1.567 15.116 0.025 1.00 90.94 110 GLU A N 1
ATOM 866 C CA . GLU A 1 110 ? 0.573 16.139 -0.352 1.00 90.94 110 GLU A CA 1
ATOM 867 C C . GLU A 1 110 ? 0.613 16.475 -1.856 1.00 90.94 110 GLU A C 1
ATOM 869 O O . GLU A 1 110 ? -0.414 16.424 -2.534 1.00 90.94 110 GLU A O 1
ATOM 874 N N . ASP A 1 111 ? 1.812 16.670 -2.412 1.00 92.19 111 ASP A N 1
ATOM 875 C CA . ASP A 1 111 ? 2.020 16.955 -3.843 1.00 92.19 111 ASP A CA 1
ATOM 876 C C . ASP A 1 111 ? 1.538 15.842 -4.794 1.00 92.19 111 ASP A C 1
ATOM 878 O O . ASP A 1 111 ? 1.300 16.082 -5.978 1.00 92.19 111 ASP A O 1
ATOM 882 N N . SER A 1 112 ? 1.407 14.606 -4.305 1.00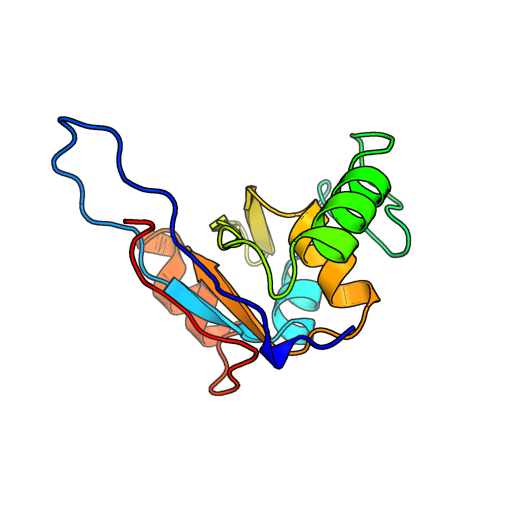 94.75 112 SER A N 1
ATOM 883 C CA . SER A 1 112 ? 0.942 13.456 -5.090 1.00 94.75 112 SER A CA 1
ATOM 884 C C . SER A 1 112 ? -0.549 13.165 -4.905 1.00 94.75 112 SER A C 1
ATOM 886 O O . SER A 1 112 ? -1.087 12.334 -5.638 1.00 94.75 112 SER A O 1
ATOM 888 N N . LEU A 1 113 ? -1.232 13.832 -3.965 1.00 95.62 113 LEU A N 1
ATOM 889 C CA . LEU A 1 113 ? -2.574 13.459 -3.507 1.00 95.62 113 LEU A CA 1
ATOM 890 C C . LEU A 1 113 ? -3.582 13.311 -4.653 1.00 95.62 113 LEU A C 1
ATOM 892 O O . LEU A 1 113 ? -4.217 12.267 -4.790 1.00 95.62 113 LEU A O 1
ATOM 896 N N . GLU A 1 114 ? -3.724 14.335 -5.492 1.00 97.25 114 GLU A N 1
ATOM 897 C CA . GLU A 1 114 ? -4.746 14.343 -6.547 1.00 97.25 114 GLU A CA 1
ATOM 898 C C . GLU A 1 114 ? -4.445 13.328 -7.662 1.00 97.25 114 GLU A C 1
ATOM 900 O O . GLU A 1 114 ? -5.359 12.703 -8.213 1.00 97.25 114 GLU A O 1
ATOM 905 N N . VAL A 1 115 ? -3.161 13.087 -7.950 1.00 97.00 115 VAL A N 1
ATOM 906 C CA . VAL A 1 115 ? -2.739 12.053 -8.906 1.00 97.00 115 VAL A CA 1
ATOM 907 C C . VAL A 1 115 ? -3.012 10.662 -8.337 1.00 97.00 115 VAL A C 1
ATOM 909 O O . VAL A 1 115 ? -3.551 9.815 -9.049 1.00 97.00 115 VAL A O 1
ATOM 912 N N . CYS A 1 116 ? -2.705 10.430 -7.059 1.00 97.31 116 CYS A N 1
ATOM 913 C CA . CYS A 1 116 ? -3.005 9.179 -6.366 1.00 97.31 116 CYS A CA 1
ATOM 914 C C . CYS A 1 116 ? -4.511 8.890 -6.365 1.00 97.31 116 CYS A C 1
ATOM 916 O O . CYS A 1 116 ? -4.926 7.792 -6.743 1.00 97.31 116 CYS A O 1
ATOM 918 N N . LYS A 1 117 ? -5.334 9.895 -6.028 1.00 97.88 117 LYS A N 1
ATOM 919 C CA . LYS A 1 117 ? -6.797 9.775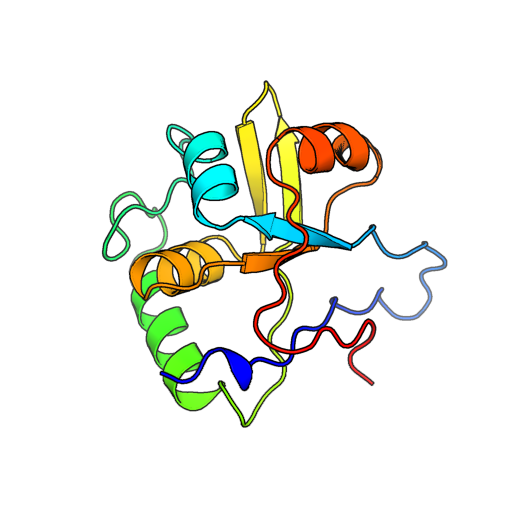 -6.061 1.00 97.88 117 LYS A CA 1
ATOM 920 C C . LYS A 1 117 ? -7.304 9.352 -7.431 1.00 97.88 117 LYS A C 1
ATOM 922 O O . LYS A 1 117 ? -8.005 8.354 -7.562 1.00 97.88 117 LYS A O 1
ATOM 927 N N . THR A 1 118 ? -6.874 10.070 -8.464 1.00 97.75 118 THR A N 1
ATOM 928 C CA . THR A 1 118 ? -7.271 9.791 -9.848 1.00 97.75 118 THR A CA 1
ATOM 929 C C . THR A 1 118 ? -6.817 8.406 -10.314 1.00 97.75 118 THR A C 1
ATOM 931 O O . THR A 1 118 ? -7.515 7.756 -11.089 1.00 97.75 118 THR A O 1
ATOM 934 N N . SER A 1 119 ? -5.647 7.952 -9.861 1.00 97.38 119 SER A N 1
ATOM 935 C CA . SER A 1 119 ? -5.020 6.732 -10.372 1.00 97.38 119 SER A CA 1
ATOM 936 C C . SER A 1 119 ? -5.550 5.459 -9.716 1.00 97.38 119 SER A C 1
ATOM 938 O O . SER A 1 119 ? -5.659 4.437 -10.393 1.00 97.38 119 SER A O 1
ATOM 940 N N . PHE A 1 120 ? -5.832 5.481 -8.410 1.00 98.25 120 PHE A N 1
ATOM 941 C CA . PHE A 1 120 ? -6.134 4.248 -7.677 1.00 98.25 120 PHE A CA 1
ATOM 942 C C . PHE A 1 120 ? -7.017 4.411 -6.431 1.00 98.25 120 PHE A C 1
ATOM 944 O O . PHE A 1 120 ? -7.163 3.434 -5.693 1.00 98.25 120 PHE A O 1
ATOM 951 N N . GLU A 1 121 ? -7.623 5.574 -6.158 1.00 98.38 121 GLU A N 1
ATOM 952 C CA . GLU A 1 121 ? -8.559 5.674 -5.028 1.00 98.38 121 GLU A CA 1
ATOM 953 C C . GLU A 1 121 ? -9.804 4.802 -5.237 1.00 98.38 121 GLU A C 1
ATOM 955 O O . GLU A 1 121 ? -10.324 4.639 -6.341 1.00 98.38 121 GLU A O 1
ATOM 960 N N . THR A 1 122 ? -10.293 4.232 -4.139 1.00 98.62 122 THR A N 1
ATOM 961 C CA . THR A 1 122 ? -11.518 3.440 -4.089 1.00 98.62 122 THR A CA 1
ATOM 962 C C . THR A 1 122 ? -12.368 3.805 -2.875 1.00 98.62 122 THR A C 1
ATOM 964 O O . THR A 1 122 ? -11.876 4.256 -1.835 1.00 98.62 122 THR A O 1
ATOM 967 N N . SER A 1 123 ? -13.674 3.564 -2.976 1.00 98.12 123 SER A N 1
ATOM 968 C CA . SER A 1 123 ? -14.609 3.625 -1.848 1.00 98.12 123 SER A CA 1
ATOM 969 C C . SER A 1 123 ? -14.612 2.347 -1.002 1.00 98.12 123 SER A C 1
ATOM 971 O O . SER A 1 123 ? -15.178 2.343 0.090 1.00 98.12 123 SER A O 1
ATOM 973 N N . GLU A 1 124 ? -13.959 1.274 -1.459 1.00 98.31 124 GLU A N 1
ATOM 974 C CA . GLU A 1 124 ? -13.867 0.024 -0.708 1.00 98.31 124 GLU A CA 1
ATOM 975 C C . GLU A 1 124 ? -13.021 0.182 0.567 1.00 98.31 124 GLU A C 1
ATOM 977 O O . GLU A 1 124 ? -12.017 0.898 0.591 1.00 98.31 124 GLU A O 1
ATOM 982 N N . ARG A 1 125 ? -13.446 -0.478 1.650 1.00 97.81 125 ARG A N 1
ATOM 983 C CA . ARG A 1 125 ? -12.783 -0.471 2.958 1.00 97.81 125 ARG A CA 1
ATOM 984 C C . ARG A 1 125 ? -12.608 -1.912 3.423 1.00 97.81 125 ARG A C 1
ATOM 986 O O . ARG A 1 125 ? -13.598 -2.615 3.592 1.00 97.81 125 ARG A O 1
ATOM 993 N N . VAL A 1 126 ? -11.363 -2.336 3.616 1.00 97.69 126 VAL A N 1
ATOM 994 C CA . VAL A 1 126 ? -11.014 -3.648 4.175 1.00 97.69 126 VAL A CA 1
ATOM 995 C C . VAL A 1 126 ? -10.260 -3.429 5.485 1.00 97.69 126 VAL A C 1
ATOM 997 O O . VAL A 1 126 ? -9.174 -2.839 5.503 1.00 97.69 126 VAL A O 1
ATOM 1000 N N . GLY A 1 127 ? -10.871 -3.864 6.586 1.00 96.69 127 GLY A N 1
ATOM 1001 C CA . GLY A 1 127 ? -10.450 -3.508 7.940 1.00 96.69 127 GLY A CA 1
ATOM 1002 C C . GLY A 1 127 ? -10.842 -2.081 8.346 1.00 96.69 127 GLY A C 1
ATOM 1003 O O . GLY A 1 127 ? -11.671 -1.424 7.713 1.00 96.69 127 GLY A O 1
ATOM 1004 N N . ARG A 1 128 ? -10.232 -1.589 9.426 1.00 96.50 128 ARG A N 1
ATOM 1005 C CA . ARG A 1 128 ? -10.474 -0.260 10.014 1.00 96.50 128 ARG A CA 1
ATOM 1006 C C . ARG A 1 128 ? -9.214 0.594 9.956 1.00 96.50 128 ARG A C 1
ATOM 1008 O O . ARG A 1 128 ? -8.132 0.098 10.243 1.00 96.50 128 ARG A O 1
ATOM 1015 N N . PHE A 1 129 ? -9.360 1.879 9.645 1.00 95.62 129 PHE A N 1
ATOM 1016 C CA . PHE A 1 129 ? -8.283 2.861 9.764 1.00 95.62 129 PHE A CA 1
ATOM 1017 C C . PHE A 1 129 ? -8.448 3.694 11.038 1.00 95.62 129 PHE A C 1
ATOM 1019 O O . PHE A 1 129 ? -9.479 4.340 11.222 1.00 95.62 129 PHE A O 1
ATOM 1026 N N . ASP A 1 130 ? -7.418 3.675 11.882 1.00 93.19 130 ASP A N 1
ATOM 1027 C CA . ASP A 1 130 ? -7.294 4.459 13.104 1.00 93.19 130 ASP A CA 1
ATOM 1028 C C . ASP A 1 130 ? -6.216 5.528 12.882 1.00 93.19 130 ASP A C 1
ATOM 1030 O O . ASP A 1 130 ? -5.028 5.201 12.894 1.00 93.19 130 ASP A O 1
ATOM 1034 N N . PRO A 1 131 ? -6.587 6.804 12.666 1.00 74.94 131 PRO A N 1
ATOM 1035 C CA . PRO A 1 131 ? -5.669 7.825 12.153 1.00 74.94 131 PRO A CA 1
ATOM 1036 C C . PRO A 1 131 ? -4.500 8.220 13.072 1.00 74.94 131 PRO A C 1
ATOM 1038 O O . PRO A 1 131 ? -3.740 9.104 12.710 1.00 74.94 131 PRO A O 1
ATOM 1041 N N . VAL A 1 132 ? -4.313 7.583 14.232 1.00 69.44 132 VAL A N 1
ATOM 1042 C CA . VAL A 1 132 ? -3.148 7.767 15.112 1.00 69.44 132 VAL A CA 1
ATOM 1043 C C . VAL A 1 132 ? -2.963 6.489 15.937 1.00 69.44 132 VAL A C 1
ATOM 1045 O O . VAL A 1 132 ? -3.902 6.059 16.614 1.00 69.44 132 VAL A O 1
ATOM 1048 N N . ALA A 1 133 ? -1.766 5.895 15.936 1.00 56.47 133 ALA A N 1
ATOM 1049 C CA . ALA A 1 133 ? -1.407 4.922 16.968 1.00 56.47 133 ALA A CA 1
ATOM 1050 C C . ALA A 1 133 ? -1.279 5.677 18.306 1.00 56.47 133 ALA A C 1
ATOM 1052 O O . ALA A 1 133 ? -0.353 6.467 18.480 1.00 56.47 133 ALA A O 1
ATOM 1053 N N . ARG A 1 134 ? -2.269 5.519 19.194 1.00 43.78 134 ARG A N 1
ATOM 1054 C CA . ARG A 1 134 ? -2.225 6.055 20.564 1.00 43.78 134 ARG A CA 1
ATOM 1055 C C . ARG A 1 134 ? -1.229 5.297 21.427 1.00 43.78 134 ARG A C 1
ATOM 1057 O O . ARG A 1 134 ? -1.157 4.059 21.264 1.00 43.78 134 ARG A O 1
#

Foldseek 3Di:
DQQQQAEEEAEDDDPPDPDDFFDKFKFFLVLLLVQQPPDCCQQAAPRPSHPDPCPLVVLVVCCVPDRNPHHDYAWEWEDDPSHIDTPDCNSVSNNCVNVDDGMDMYGYHPVRVVVRCVRTGDPDDGYHYDHHDD

Secondary structure (DSSP, 8-state):
--GGG-EEEPPPPPTT---PPPPEEEEEHHHHHHHHTTSTT---GGGTT-SSTTHHHHHHHHHHHHTTTSEEEPPEEEEETTEEEEEE-HHHHHHHHHTT--EEEEEE-GGGHHHHHHHHB-S---SEEESS--

pLDDT: mean 93.42, std 8.84, range [43.78, 98.81]

Organism: NCBI:txid488447

Sequence (134 aa):
MNFDELVWVQPAVGEGWNVALDPVIWASVDALDAVWRGTSEYVGLDGRGSDQAEKYHAVGDFLRHAIGTRQIFVPTLSMIDGKAMFTDGRHRFAWLRDHGLRALPVEVHEDSLEVCKTSFETSERVGRFDPVAR